Protein AF-A0A518B5B9-F1 (afdb_monomer)

Organism: NCBI:txid2527975

Solvent-accessible surface area (backbone atoms only — not comparable to full-atom values): 5739 Å² total; per-residue (Å²): 138,52,75,73,56,50,66,72,73,52,51,75,65,57,55,50,52,54,51,53,48,41,70,74,57,69,76,62,64,72,57,54,41,45,55,52,11,40,54,52,18,52,54,53,50,70,74,45,56,97,87,47,82,82,58,50,34,74,77,62,39,86,73,76,79,68,75,82,58,72,75,75,41,69,68,49,45,49,51,49,48,36,71,75,71,50,71,80,80,84,77,132

InterPro domains:
  IPR009350 Minor tail T [PF06223] (11-71)

Mean predicted aligned error: 13.55 Å

Sequence (92 aa):
MTRRQLLRSLDSAELTEWTAYWNLEPWGEEKADYRTGLLASVMCNLWKSKKGKTYKPEDFMPKTKRRRNWMTNPKQIWAYLCSALGKPDKKD

pLDDT: mean 81.36, std 13.39, range [46.94, 96.81]

Structure (mmCIF, N/CA/C/O backbone):
data_AF-A0A518B5B9-F1
#
_entry.id   AF-A0A518B5B9-F1
#
loop_
_atom_site.group_PDB
_atom_site.id
_atom_site.type_symbol
_atom_site.label_atom_id
_atom_site.label_alt_id
_atom_site.label_comp_id
_atom_site.label_asym_id
_atom_site.label_entity_id
_atom_site.label_seq_id
_atom_site.pdbx_PDB_ins_code
_atom_site.Cartn_x
_atom_site.Cartn_y
_atom_site.Cartn_z
_atom_site.occupancy
_atom_site.B_iso_or_equiv
_atom_site.auth_seq_id
_atom_site.auth_comp_id
_atom_site.auth_asym_id
_atom_site.auth_atom_id
_atom_site.pdbx_PDB_model_num
ATOM 1 N N . MET A 1 1 ? 13.435 -16.865 -17.816 1.00 56.75 1 MET A N 1
ATOM 2 C CA . MET A 1 1 ? 14.426 -15.821 -18.162 1.00 56.75 1 MET A CA 1
ATOM 3 C C . MET A 1 1 ? 15.312 -15.576 -16.948 1.00 56.75 1 MET A C 1
ATOM 5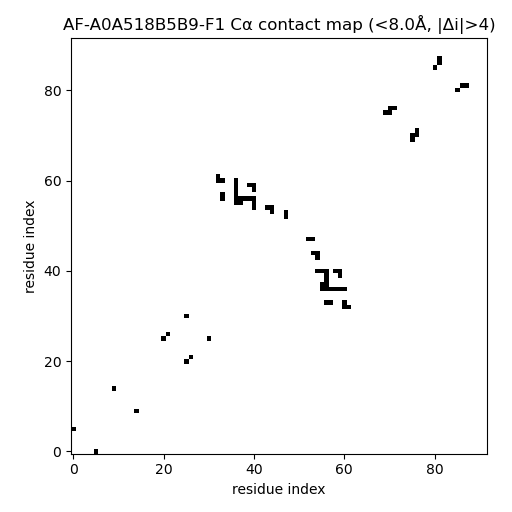 O O . MET A 1 1 ? 14.780 -15.406 -15.860 1.00 56.75 1 MET A O 1
ATOM 9 N N . THR A 1 2 ? 16.637 -15.653 -17.078 1.00 83.44 2 THR A N 1
ATOM 10 C CA . THR A 1 2 ? 17.557 -15.442 -15.940 1.00 83.44 2 THR A CA 1
ATOM 11 C C . THR A 1 2 ? 17.974 -13.971 -15.827 1.00 83.44 2 THR A C 1
ATOM 13 O O . THR A 1 2 ? 18.016 -13.270 -16.835 1.00 83.44 2 THR A O 1
ATOM 16 N N . ARG A 1 3 ? 18.352 -13.497 -14.624 1.00 73.06 3 ARG A N 1
ATOM 17 C CA . ARG A 1 3 ? 18.828 -12.110 -14.393 1.00 73.06 3 ARG A CA 1
ATOM 18 C C . ARG A 1 3 ? 19.905 -11.679 -15.399 1.00 73.06 3 ARG A C 1
ATOM 20 O O . ARG A 1 3 ? 19.885 -10.554 -15.878 1.00 73.06 3 ARG A O 1
ATOM 27 N N . ARG A 1 4 ? 20.836 -12.585 -15.728 1.00 75.81 4 ARG A N 1
ATOM 28 C CA . ARG A 1 4 ? 21.930 -12.330 -16.681 1.00 75.81 4 ARG A CA 1
ATOM 29 C C . ARG A 1 4 ? 21.448 -12.172 -18.122 1.00 75.81 4 ARG A C 1
ATOM 31 O O . ARG A 1 4 ? 22.031 -11.392 -18.860 1.00 75.81 4 ARG A O 1
ATOM 38 N N . GLN A 1 5 ? 20.414 -12.911 -18.517 1.00 78.25 5 GLN A N 1
ATOM 39 C CA . GLN A 1 5 ? 19.813 -12.772 -19.844 1.00 78.25 5 GLN A CA 1
ATOM 40 C C . GLN A 1 5 ? 19.037 -11.458 -19.954 1.00 78.25 5 GLN A C 1
ATOM 42 O O . GLN A 1 5 ? 19.167 -10.776 -20.957 1.00 78.25 5 GLN A O 1
ATOM 47 N N . LEU A 1 6 ? 18.320 -11.073 -18.894 1.00 76.31 6 LEU A N 1
ATOM 48 C CA . LEU A 1 6 ? 17.527 -9.843 -18.846 1.00 76.31 6 LEU A CA 1
ATOM 49 C C . LEU A 1 6 ? 18.404 -8.588 -18.908 1.00 76.31 6 LEU A C 1
ATOM 51 O O . LEU A 1 6 ? 18.146 -7.713 -19.716 1.00 76.31 6 LEU A O 1
ATOM 55 N N . LEU A 1 7 ? 19.511 -8.556 -18.163 1.00 72.38 7 LEU A N 1
ATOM 56 C CA . LEU A 1 7 ? 20.487 -7.457 -18.235 1.00 72.38 7 LEU A CA 1
ATOM 57 C C . LEU A 1 7 ? 21.240 -7.365 -19.573 1.00 72.38 7 LEU A C 1
ATOM 59 O O . LEU A 1 7 ? 21.870 -6.351 -19.836 1.00 72.38 7 LEU A O 1
ATOM 63 N N . ARG A 1 8 ? 21.248 -8.432 -20.382 1.00 79.75 8 ARG A N 1
ATOM 64 C CA . ARG A 1 8 ? 21.886 -8.431 -21.707 1.00 79.75 8 ARG A CA 1
ATOM 65 C C . ARG A 1 8 ? 20.916 -7.997 -22.807 1.00 79.75 8 ARG A C 1
ATOM 67 O O . ARG A 1 8 ? 21.371 -7.525 -23.840 1.00 79.75 8 ARG A O 1
ATOM 74 N N . SER A 1 9 ? 19.617 -8.218 -22.609 1.00 77.56 9 SER A N 1
ATOM 75 C CA . SER A 1 9 ? 18.585 -7.925 -23.604 1.00 77.56 9 SER A CA 1
ATOM 76 C C . SER A 1 9 ? 17.869 -6.596 -23.382 1.00 77.56 9 SER A C 1
ATOM 78 O O . SER A 1 9 ? 17.365 -6.057 -24.353 1.00 77.56 9 SER A O 1
ATOM 80 N N . LEU A 1 10 ? 17.774 -6.120 -22.134 1.00 80.31 10 LEU A N 1
ATOM 81 C CA . LEU A 1 10 ? 17.106 -4.863 -21.788 1.00 80.31 10 LEU A CA 1
ATOM 82 C C . LEU A 1 10 ? 18.129 -3.726 -21.735 1.00 80.31 10 LEU A C 1
ATOM 84 O O . LEU A 1 10 ? 19.148 -3.856 -21.047 1.00 80.31 10 LEU A O 1
ATOM 88 N N . ASP A 1 11 ? 17.838 -2.617 -22.404 1.00 81.25 11 ASP A N 1
ATOM 89 C CA . ASP A 1 11 ? 18.676 -1.419 -22.337 1.00 81.25 11 ASP A CA 1
ATOM 90 C C . ASP A 1 11 ? 18.398 -0.595 -21.059 1.00 81.25 11 ASP A C 1
ATOM 92 O O . ASP A 1 11 ? 17.330 -0.675 -20.442 1.00 81.25 11 ASP A O 1
ATOM 96 N N . SER A 1 12 ? 19.371 0.220 -20.640 1.00 82.69 12 SER A N 1
ATOM 97 C CA . SER A 1 12 ? 19.235 1.112 -19.479 1.00 82.69 12 SER A CA 1
ATOM 98 C C . SER A 1 12 ? 18.097 2.120 -19.666 1.00 82.69 12 SER A C 1
ATOM 100 O O . SER A 1 12 ? 17.422 2.472 -18.692 1.00 82.69 12 SER A O 1
ATOM 102 N N . ALA A 1 13 ? 17.881 2.586 -20.900 1.00 85.88 13 ALA A N 1
ATOM 103 C CA . ALA A 1 13 ? 16.782 3.484 -21.234 1.00 85.88 13 ALA A CA 1
ATOM 104 C C . ALA A 1 13 ? 15.426 2.800 -21.013 1.00 85.88 13 ALA A C 1
ATOM 106 O O . ALA A 1 13 ? 14.598 3.324 -20.273 1.00 85.88 13 ALA A O 1
ATOM 107 N N . GLU A 1 14 ? 15.250 1.579 -21.525 1.00 87.75 14 GLU A N 1
ATOM 108 C CA . GLU A 1 14 ? 14.014 0.808 -21.354 1.00 87.75 14 GLU A CA 1
ATOM 109 C C . GLU A 1 14 ? 13.701 0.569 -19.873 1.00 87.75 14 GLU A C 1
ATOM 111 O O . GLU A 1 14 ? 12.577 0.786 -19.429 1.00 87.75 14 GLU A O 1
ATOM 116 N N . LEU A 1 15 ? 14.689 0.179 -19.059 1.00 86.94 15 LEU A N 1
ATOM 117 C CA . LEU A 1 15 ? 14.472 -0.010 -17.618 1.00 86.94 15 LEU A CA 1
ATOM 118 C C . LEU A 1 15 ? 14.025 1.290 -16.926 1.00 86.94 15 LEU A C 1
ATOM 120 O O . LEU A 1 15 ? 13.195 1.265 -16.009 1.00 86.94 15 LEU A O 1
ATOM 124 N N . THR A 1 16 ? 14.576 2.422 -17.363 1.00 88.81 16 THR A N 1
ATOM 125 C CA . THR A 1 16 ? 14.209 3.744 -16.847 1.00 88.81 16 THR A CA 1
ATOM 126 C C . THR A 1 16 ? 12.779 4.098 -17.241 1.00 88.81 16 THR A C 1
ATOM 128 O O . THR A 1 16 ? 12.011 4.544 -16.389 1.00 88.81 16 THR A O 1
ATOM 131 N N . GLU A 1 17 ? 12.387 3.825 -18.484 1.00 89.31 17 GLU A N 1
ATOM 132 C CA . GLU A 1 17 ? 11.017 4.010 -18.970 1.00 89.31 17 GLU A CA 1
ATOM 133 C C . GLU A 1 17 ? 10.021 3.132 -18.212 1.00 89.31 17 GLU A C 1
ATOM 135 O O . GLU A 1 17 ? 9.003 3.632 -17.742 1.00 89.31 17 GLU A O 1
ATOM 140 N N . TRP A 1 18 ? 10.337 1.855 -17.985 1.00 89.44 18 TRP A N 1
ATOM 141 C CA . TRP A 1 18 ? 9.502 0.965 -17.175 1.00 89.44 18 TRP A CA 1
ATOM 142 C C . TRP A 1 18 ? 9.342 1.465 -15.737 1.00 89.44 18 TRP A C 1
ATOM 144 O O . TRP A 1 18 ? 8.252 1.397 -15.168 1.00 89.44 18 TRP A O 1
ATOM 154 N N . THR A 1 19 ? 10.411 2.011 -15.155 1.00 88.88 19 THR A N 1
ATOM 155 C CA . THR A 1 19 ? 10.363 2.612 -13.815 1.00 88.88 19 THR A CA 1
ATOM 156 C C . THR A 1 19 ? 9.505 3.880 -13.809 1.00 88.88 19 THR A C 1
ATOM 158 O O . THR A 1 19 ? 8.712 4.086 -12.889 1.00 88.88 19 THR A O 1
ATOM 161 N N . ALA A 1 20 ? 9.625 4.721 -14.839 1.00 92.06 20 ALA A N 1
ATOM 162 C CA . ALA A 1 20 ? 8.804 5.916 -15.001 1.00 92.06 20 ALA A CA 1
ATOM 163 C C . ALA A 1 20 ? 7.321 5.558 -15.184 1.00 92.06 20 ALA A C 1
ATOM 165 O O . ALA A 1 20 ? 6.466 6.161 -14.536 1.00 92.06 20 ALA A O 1
ATOM 166 N N . TYR A 1 21 ? 7.025 4.537 -15.991 1.00 91.06 21 TYR A N 1
ATOM 167 C CA . TYR A 1 21 ? 5.669 4.050 -16.218 1.00 91.06 21 TYR A CA 1
ATOM 168 C C . TYR A 1 21 ? 5.045 3.506 -14.925 1.00 91.06 21 TYR A C 1
ATOM 170 O O . TYR A 1 21 ? 3.941 3.909 -14.569 1.00 91.06 21 TYR A O 1
ATOM 178 N N . TRP A 1 22 ? 5.784 2.708 -14.145 1.00 89.81 22 TRP A N 1
ATOM 179 C CA . TRP A 1 22 ? 5.328 2.227 -12.832 1.00 89.81 22 TRP A CA 1
ATOM 180 C C . TRP A 1 22 ? 5.039 3.359 -11.836 1.00 89.81 22 TRP A C 1
ATOM 182 O O . TRP A 1 22 ? 4.104 3.275 -11.041 1.00 89.81 22 TRP A O 1
ATOM 192 N N . ASN A 1 23 ? 5.839 4.426 -11.854 1.00 89.19 23 ASN A N 1
ATOM 193 C CA . ASN A 1 23 ? 5.621 5.572 -10.972 1.00 89.19 23 ASN A CA 1
ATOM 194 C C . ASN A 1 23 ? 4.385 6.392 -11.369 1.00 89.19 23 ASN A C 1
ATOM 196 O O . ASN A 1 23 ? 3.719 6.941 -10.490 1.00 89.19 23 ASN A O 1
ATOM 200 N N . LEU A 1 24 ? 4.089 6.482 -12.669 1.00 91.69 24 LEU A N 1
ATOM 201 C CA . LEU A 1 24 ? 2.894 7.152 -13.186 1.00 91.69 24 LEU A CA 1
ATOM 202 C C . LEU A 1 24 ? 1.630 6.343 -12.892 1.00 91.69 24 LEU A C 1
ATOM 204 O O . LEU A 1 24 ? 0.642 6.887 -12.401 1.00 91.69 24 LEU A O 1
ATOM 208 N N . GLU A 1 25 ? 1.675 5.045 -13.161 1.00 87.69 25 GLU A N 1
ATOM 209 C CA . GLU A 1 25 ? 0.543 4.148 -13.000 1.00 87.69 25 GLU A CA 1
ATOM 210 C C . GLU A 1 25 ? 0.988 2.902 -12.233 1.00 87.69 25 GLU A C 1
ATOM 212 O O . GLU A 1 25 ? 1.326 1.895 -12.828 1.00 87.69 25 GLU A O 1
ATOM 217 N N . PRO A 1 26 ? 1.018 2.913 -10.897 1.00 84.06 26 PRO A N 1
ATOM 218 C CA . PRO A 1 26 ? 1.412 1.722 -10.159 1.00 84.06 26 PRO A CA 1
ATOM 219 C C . PRO A 1 26 ? 0.309 0.655 -10.240 1.00 84.06 26 PRO A C 1
ATOM 221 O O . PRO A 1 26 ? -0.812 0.866 -9.762 1.00 84.06 26 PRO A O 1
ATOM 224 N N . TRP A 1 27 ? 0.631 -0.508 -10.808 1.00 83.88 27 TRP A N 1
ATOM 225 C CA . TRP A 1 27 ? -0.268 -1.665 -10.913 1.00 83.88 27 TRP A CA 1
ATOM 226 C C . TRP A 1 27 ? 0.029 -2.737 -9.849 1.00 83.88 27 TRP A C 1
ATOM 228 O O . TRP A 1 27 ? 0.978 -2.642 -9.082 1.00 83.88 27 TRP A O 1
ATOM 238 N N . GLY A 1 28 ? -0.809 -3.771 -9.764 1.00 87.44 28 GLY A N 1
ATOM 239 C CA . GLY A 1 28 ? -0.599 -4.913 -8.865 1.00 87.44 28 GLY A CA 1
ATOM 240 C C . GLY A 1 28 ? -1.484 -4.942 -7.616 1.00 87.44 28 GLY A C 1
ATOM 241 O O . GLY A 1 28 ? -2.264 -4.027 -7.337 1.00 87.44 28 GLY A O 1
ATOM 242 N N . GLU A 1 29 ? -1.373 -6.049 -6.878 1.00 87.62 29 GLU A N 1
ATOM 243 C CA . GLU A 1 29 ? -2.264 -6.384 -5.760 1.00 87.62 29 GLU A CA 1
ATOM 244 C C . GLU A 1 29 ? -2.143 -5.402 -4.596 1.00 87.62 29 GLU A C 1
ATOM 246 O O . GLU A 1 29 ? -3.158 -4.995 -4.052 1.00 87.62 29 GLU A O 1
ATOM 251 N N . GLU A 1 30 ? -0.944 -4.905 -4.281 1.00 87.50 30 GLU A N 1
ATOM 252 C CA . GLU A 1 30 ? -0.748 -3.983 -3.152 1.00 87.50 30 GLU A CA 1
ATOM 253 C C . GLU A 1 30 ? -1.604 -2.708 -3.277 1.00 87.50 30 GLU A C 1
ATOM 255 O O . GLU A 1 30 ? -2.226 -2.262 -2.310 1.00 87.50 30 GLU A O 1
ATOM 260 N N . LYS A 1 31 ? -1.696 -2.130 -4.484 1.00 88.25 31 LYS A N 1
ATOM 261 C CA . LYS A 1 31 ? -2.547 -0.958 -4.746 1.00 88.25 31 LYS A CA 1
ATOM 262 C C . LYS A 1 31 ? -4.032 -1.316 -4.737 1.00 88.25 31 LYS A C 1
ATOM 264 O O . LYS A 1 31 ? -4.847 -0.501 -4.299 1.00 88.25 31 LYS A O 1
ATOM 269 N N . ALA A 1 32 ? -4.400 -2.508 -5.207 1.00 90.81 32 ALA A N 1
ATOM 270 C CA . ALA A 1 32 ? -5.778 -2.992 -5.153 1.00 90.81 32 ALA A CA 1
ATOM 271 C C . ALA A 1 32 ? -6.238 -3.237 -3.703 1.00 90.81 32 ALA A C 1
ATOM 273 O O . ALA A 1 32 ? -7.318 -2.783 -3.312 1.00 90.81 32 ALA A O 1
ATOM 274 N N . ASP A 1 33 ? -5.384 -3.846 -2.887 1.00 92.56 33 ASP A N 1
ATOM 275 C CA . ASP A 1 33 ? -5.599 -4.068 -1.460 1.00 92.56 33 ASP A CA 1
ATOM 276 C C . ASP A 1 33 ? -5.673 -2.748 -0.701 1.00 92.56 33 ASP A C 1
ATOM 278 O O . ASP A 1 33 ? -6.538 -2.589 0.155 1.00 92.56 33 ASP A O 1
ATOM 282 N N . TYR A 1 34 ? -4.838 -1.763 -1.051 1.00 93.31 34 TYR A N 1
ATOM 283 C CA . TYR A 1 34 ? -4.915 -0.431 -0.451 1.00 93.31 34 TYR A CA 1
ATOM 284 C C . TYR A 1 34 ? -6.261 0.247 -0.732 1.00 93.31 34 TYR A C 1
ATOM 286 O O . TYR A 1 34 ? -6.881 0.784 0.185 1.00 93.31 34 TYR A O 1
ATOM 294 N N . ARG A 1 35 ? -6.756 0.198 -1.980 1.00 93.69 35 ARG A N 1
ATOM 295 C CA . ARG A 1 35 ? -8.083 0.741 -2.332 1.00 93.69 35 ARG A CA 1
ATOM 296 C C . ARG A 1 35 ? -9.201 0.046 -1.550 1.00 93.69 35 ARG A C 1
ATOM 298 O O . ARG A 1 35 ? -10.095 0.715 -1.034 1.00 93.69 35 ARG A O 1
ATOM 305 N N . THR A 1 36 ? -9.118 -1.273 -1.411 1.00 95.69 36 THR A N 1
ATOM 306 C CA . THR A 1 36 ? -10.072 -2.058 -0.616 1.00 95.69 36 THR A CA 1
ATOM 307 C C . THR A 1 36 ? -9.987 -1.709 0.873 1.00 95.69 36 THR A C 1
ATOM 309 O O . THR A 1 36 ? -11.009 -1.482 1.521 1.00 95.69 36 THR A O 1
ATOM 312 N N . GLY A 1 37 ? -8.773 -1.581 1.412 1.00 96.06 37 GLY A N 1
ATOM 313 C CA . GLY A 1 37 ? -8.517 -1.186 2.795 1.00 96.06 37 GLY A CA 1
ATOM 314 C C . GLY A 1 37 ? -8.983 0.236 3.101 1.00 96.06 37 GLY A C 1
ATOM 315 O O . GLY A 1 37 ? -9.516 0.490 4.181 1.00 96.06 37 GLY A O 1
ATOM 316 N N . LEU A 1 38 ? -8.877 1.153 2.136 1.00 96.56 38 LEU A N 1
ATOM 317 C CA . LEU A 1 38 ? -9.427 2.500 2.246 1.00 96.56 38 LEU A CA 1
ATOM 318 C C . LEU A 1 38 ? -10.948 2.448 2.413 1.00 96.56 38 LEU A C 1
ATOM 320 O O . LEU A 1 38 ? -11.465 3.024 3.371 1.00 96.56 38 LEU A O 1
ATOM 324 N N . LEU A 1 39 ? -11.652 1.705 1.555 1.00 96.75 39 LEU A N 1
ATOM 325 C CA . LEU A 1 39 ? -13.104 1.541 1.663 1.00 9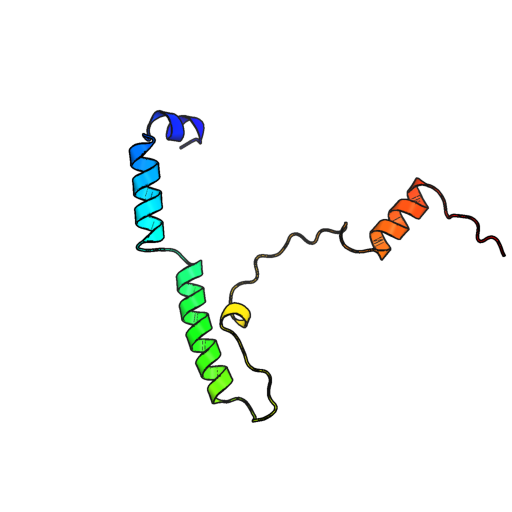6.75 39 LEU A CA 1
ATOM 326 C C . LEU A 1 39 ? -13.507 0.903 3.003 1.00 96.75 39 LEU A C 1
ATOM 328 O O . LEU A 1 39 ? -14.405 1.406 3.680 1.00 96.75 39 LEU A O 1
ATOM 332 N N . ALA A 1 40 ? -12.806 -0.150 3.429 1.00 96.25 40 ALA A N 1
ATOM 333 C CA . ALA A 1 40 ? -13.031 -0.784 4.727 1.00 96.25 40 ALA A CA 1
ATOM 334 C C . ALA A 1 40 ? -12.819 0.202 5.890 1.00 96.25 40 ALA A C 1
ATOM 336 O O . ALA A 1 40 ? -13.636 0.259 6.810 1.00 96.25 40 ALA A O 1
ATOM 337 N N . SER A 1 41 ? -11.778 1.041 5.822 1.00 96.81 41 SER A N 1
ATOM 338 C CA . SER A 1 41 ? -11.501 2.055 6.844 1.00 96.81 41 SER A CA 1
ATOM 339 C C . SER A 1 41 ? -12.592 3.119 6.927 1.00 96.81 41 SER A C 1
ATOM 341 O O . SER A 1 41 ? -12.983 3.497 8.032 1.00 96.81 41 SER A O 1
ATOM 343 N N . VAL A 1 42 ? -13.140 3.554 5.788 1.00 96.69 42 VAL A N 1
ATOM 344 C CA . VAL A 1 42 ? -14.268 4.492 5.741 1.00 96.69 42 VAL A CA 1
ATOM 345 C C . VAL A 1 42 ? -15.485 3.870 6.413 1.00 96.69 42 VAL A C 1
ATOM 347 O O . VAL A 1 42 ? -16.057 4.484 7.312 1.00 96.69 42 VAL A O 1
ATOM 350 N N . MET A 1 43 ? -15.832 2.631 6.054 1.00 96.25 43 MET A N 1
ATOM 351 C CA . MET A 1 43 ? -16.971 1.926 6.643 1.00 96.25 43 MET A CA 1
ATOM 352 C C . MET A 1 43 ? -16.792 1.746 8.154 1.00 96.25 43 MET A C 1
ATOM 354 O O . MET A 1 43 ? -17.656 2.147 8.931 1.00 96.25 43 MET A O 1
ATOM 358 N N . CYS A 1 44 ? -15.651 1.231 8.612 1.00 94.81 44 CYS A N 1
ATOM 359 C CA . CYS A 1 44 ? -15.407 1.054 10.043 1.00 94.81 44 CYS A CA 1
ATOM 360 C C . CYS A 1 44 ? -15.430 2.379 10.811 1.00 94.81 44 CYS A C 1
ATOM 362 O O . CYS A 1 44 ? -15.953 2.426 11.923 1.00 94.81 44 CYS A O 1
ATOM 3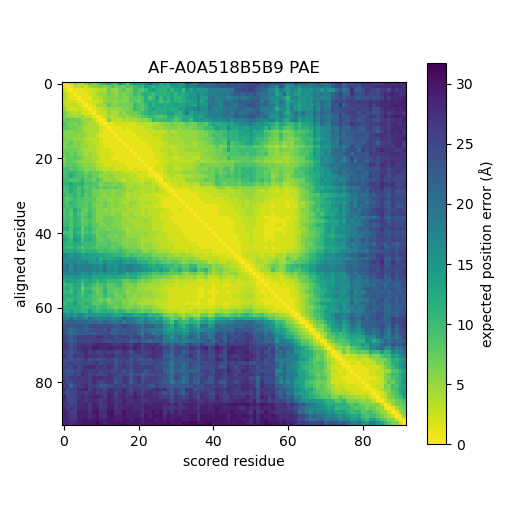64 N N . ASN A 1 45 ? -14.903 3.459 10.232 1.00 95.00 45 ASN A N 1
ATOM 365 C CA . ASN A 1 45 ? -14.920 4.767 10.877 1.00 95.00 45 ASN A CA 1
ATOM 366 C C . ASN A 1 45 ? -16.298 5.431 10.871 1.00 95.00 45 ASN A C 1
ATOM 368 O O . ASN A 1 45 ? -16.582 6.208 11.780 1.00 95.00 45 ASN A O 1
ATOM 372 N N . LEU A 1 46 ? -17.153 5.119 9.897 1.00 95.06 46 LEU A N 1
ATOM 373 C CA . LEU A 1 46 ? -18.532 5.598 9.857 1.00 95.06 46 LEU A CA 1
ATOM 374 C C . LEU A 1 46 ? -19.370 4.978 10.984 1.00 95.06 46 LEU A C 1
ATOM 376 O O . LEU A 1 46 ? -20.139 5.675 11.639 1.00 95.06 46 LEU A O 1
ATOM 380 N N . TRP A 1 47 ? -19.179 3.683 11.244 1.00 93.25 47 TRP A N 1
ATOM 381 C CA . TRP A 1 47 ? -19.948 2.926 12.240 1.00 93.25 47 TRP A CA 1
ATOM 382 C C . TRP A 1 47 ? -19.311 2.897 13.639 1.00 93.25 47 TRP A C 1
ATOM 384 O O . TRP A 1 47 ? -19.839 2.251 14.548 1.00 93.25 47 TRP A O 1
ATOM 394 N N . LYS A 1 48 ? -18.175 3.575 13.856 1.00 91.06 48 LYS A N 1
ATOM 395 C CA . LYS A 1 48 ? -17.492 3.552 15.159 1.00 91.06 48 LYS A CA 1
ATOM 396 C C . LYS A 1 48 ? -18.217 4.397 16.209 1.00 91.06 48 LYS A C 1
ATOM 398 O O . LYS A 1 48 ? -18.799 5.440 15.923 1.00 91.06 48 LYS A O 1
ATOM 403 N N . SER A 1 49 ? -18.081 4.006 17.476 1.00 89.25 49 SER A N 1
ATOM 404 C CA . SER A 1 49 ? -18.525 4.839 18.598 1.00 89.25 49 SER A CA 1
ATOM 405 C C . SER A 1 49 ? -17.640 6.088 18.756 1.00 89.25 49 SER A C 1
ATOM 407 O O . SER A 1 49 ? -16.471 6.099 18.360 1.00 89.25 49 SER A O 1
ATOM 409 N N . LYS A 1 50 ? -18.154 7.149 19.401 1.00 83.75 50 LYS A N 1
ATOM 410 C CA . LYS A 1 50 ? -17.396 8.404 19.624 1.00 83.75 50 LYS A CA 1
ATOM 411 C C . LYS A 1 50 ? -16.053 8.197 20.342 1.00 83.75 50 LYS A C 1
ATOM 413 O O . LYS A 1 50 ? -15.123 8.957 20.105 1.00 83.75 50 LYS A O 1
ATOM 418 N N . LYS A 1 51 ? -15.944 7.164 21.185 1.00 88.50 51 LYS A N 1
ATOM 419 C CA . LYS A 1 51 ? -14.716 6.789 21.912 1.00 88.50 51 LYS A CA 1
ATOM 420 C C . LYS A 1 51 ? -13.946 5.631 21.255 1.00 88.50 51 LYS A C 1
ATOM 422 O O . LYS A 1 51 ? -12.943 5.182 21.799 1.00 88.50 51 LYS A O 1
ATOM 427 N N . GLY A 1 52 ? -14.426 5.114 20.125 1.00 85.31 52 GLY A N 1
ATOM 428 C CA . GLY A 1 52 ? -13.834 3.977 19.428 1.00 85.31 52 GLY A CA 1
ATOM 429 C C . GLY A 1 52 ? -12.537 4.331 18.699 1.00 85.31 52 GLY A C 1
ATOM 430 O O . GLY A 1 52 ? -12.344 5.472 18.263 1.00 85.31 52 GLY A O 1
ATOM 431 N N . LYS A 1 53 ? -11.670 3.321 18.539 1.00 90.31 53 LYS A N 1
ATOM 432 C CA . LYS A 1 53 ? -10.421 3.413 17.771 1.00 90.31 53 LYS A CA 1
ATOM 433 C C . LYS A 1 53 ? -10.716 3.913 16.350 1.00 90.31 53 LYS A C 1
ATOM 435 O O . LYS A 1 53 ? -11.649 3.439 15.710 1.00 90.31 53 LYS A O 1
ATOM 440 N N . THR A 1 54 ? -9.907 4.849 15.859 1.00 93.38 54 THR A N 1
ATOM 441 C CA . THR A 1 54 ? -9.903 5.232 14.441 1.00 93.38 54 THR A CA 1
ATOM 442 C C . THR A 1 54 ? -9.096 4.209 13.651 1.00 93.38 54 THR A C 1
ATOM 444 O O . THR A 1 54 ? -7.947 3.924 13.999 1.00 93.38 54 THR A O 1
ATOM 447 N N . TYR A 1 55 ? -9.699 3.662 12.603 1.00 95.50 55 TYR A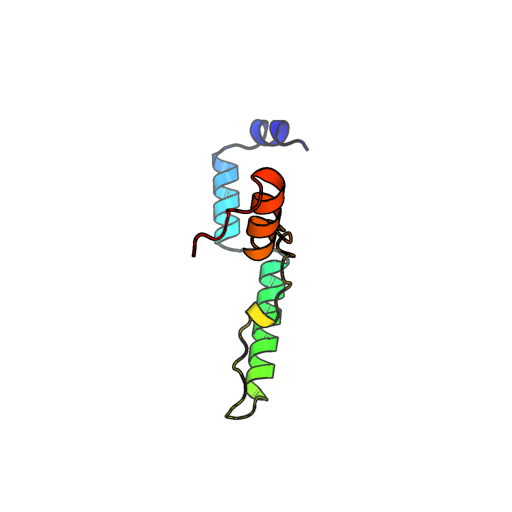 N 1
ATOM 448 C CA . TYR A 1 55 ? -9.078 2.677 11.728 1.00 95.50 55 TYR A CA 1
ATOM 449 C C . TYR A 1 55 ? -8.398 3.371 10.554 1.00 95.50 55 TYR A C 1
ATOM 451 O O . TYR A 1 55 ? -8.965 4.297 9.970 1.00 95.50 55 TYR A O 1
ATOM 459 N N . LYS A 1 56 ? -7.192 2.924 10.208 1.00 95.19 56 LYS A N 1
ATOM 460 C CA . LYS A 1 56 ? -6.485 3.391 9.010 1.00 95.19 56 LYS A CA 1
ATOM 461 C C . LYS A 1 56 ? -6.577 2.344 7.893 1.00 95.19 56 LYS A C 1
ATOM 463 O O . LYS A 1 56 ? -6.766 1.169 8.210 1.00 95.19 56 LYS A O 1
ATOM 468 N N . PRO A 1 57 ? -6.421 2.717 6.611 1.00 95.62 57 PRO A N 1
ATOM 469 C CA . PRO A 1 57 ? -6.412 1.753 5.507 1.00 95.62 57 PRO A CA 1
ATOM 470 C C . PRO A 1 57 ? -5.407 0.612 5.716 1.00 95.62 57 PRO A C 1
ATOM 472 O O . PRO A 1 57 ? -5.709 -0.546 5.434 1.00 95.62 57 PRO A O 1
ATOM 475 N N . GLU A 1 58 ? -4.245 0.914 6.303 1.00 93.38 58 GLU A N 1
ATOM 476 C CA . GLU A 1 58 ? -3.176 -0.059 6.545 1.00 93.38 58 GLU A CA 1
ATOM 477 C C . GLU A 1 58 ? -3.556 -1.128 7.587 1.00 93.38 58 GLU A C 1
ATOM 479 O O . GLU A 1 58 ? -2.958 -2.205 7.599 1.00 93.38 58 GLU A O 1
ATOM 484 N N . ASP A 1 59 ? -4.558 -0.878 8.446 1.00 92.94 59 ASP A N 1
ATOM 485 C CA . ASP A 1 59 ? -5.071 -1.884 9.390 1.00 92.94 59 ASP A CA 1
ATOM 486 C C . 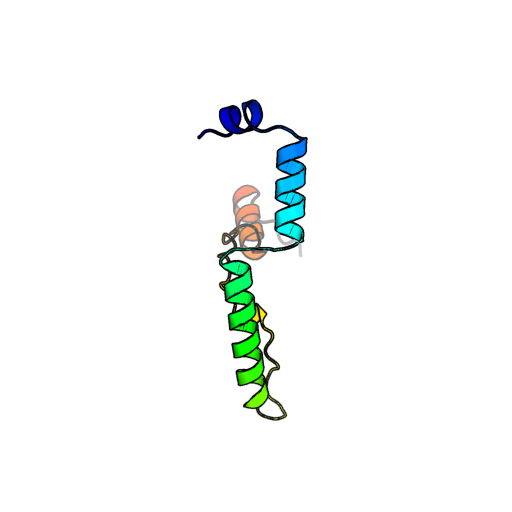ASP A 1 59 ? -5.746 -3.066 8.658 1.00 92.94 59 ASP A C 1
ATOM 488 O O . ASP A 1 59 ? -5.837 -4.158 9.228 1.00 92.94 59 ASP A O 1
ATOM 492 N N . PHE A 1 60 ? -6.189 -2.861 7.410 1.00 93.44 60 PHE A N 1
ATOM 493 C CA . PHE A 1 60 ? -6.895 -3.844 6.578 1.00 93.44 60 PHE A CA 1
ATOM 494 C C . PHE A 1 60 ? -6.037 -4.433 5.4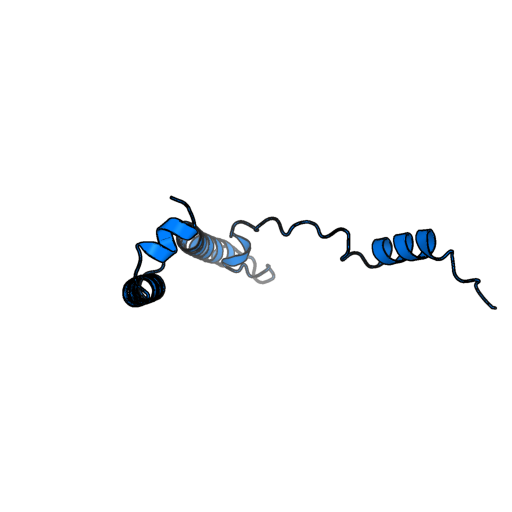52 1.00 93.44 60 PHE A C 1
ATOM 496 O O . PHE A 1 60 ? -6.538 -5.225 4.658 1.00 93.44 60 PHE A O 1
ATOM 503 N N . MET A 1 61 ? -4.755 -4.074 5.369 1.00 92.44 61 MET A 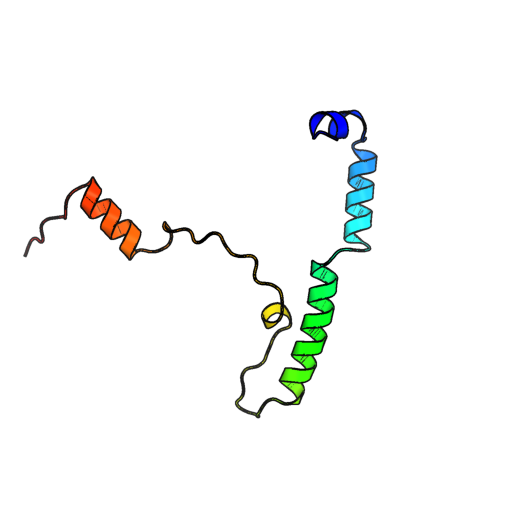N 1
ATOM 504 C CA . MET A 1 61 ? -3.851 -4.627 4.360 1.00 92.44 61 MET A CA 1
ATOM 505 C C . MET A 1 61 ? -3.239 -5.967 4.800 1.00 92.44 61 MET A C 1
ATOM 507 O O . MET A 1 61 ? -3.044 -6.197 6.004 1.00 92.44 61 MET A O 1
ATOM 511 N N . PRO A 1 62 ? -2.860 -6.850 3.853 1.00 86.62 62 PRO A N 1
ATOM 512 C CA . PRO A 1 62 ? -2.121 -8.063 4.171 1.00 86.62 62 PRO A CA 1
ATOM 513 C C . PRO A 1 62 ? -0.816 -7.730 4.890 1.00 86.62 62 PRO A C 1
ATOM 515 O O . PRO A 1 62 ? 0.063 -7.036 4.380 1.00 86.62 62 PRO A O 1
ATOM 518 N N . LYS A 1 63 ? -0.655 -8.252 6.106 1.00 81.94 63 LYS A N 1
ATOM 519 C CA . LYS A 1 63 ? 0.603 -8.103 6.835 1.00 81.94 63 LYS A CA 1
ATOM 520 C C . LYS A 1 63 ? 1.605 -9.064 6.221 1.00 81.94 63 LYS A C 1
ATOM 522 O O . LYS A 1 63 ? 1.529 -10.268 6.474 1.00 81.94 63 LYS A O 1
ATOM 527 N N . THR A 1 64 ? 2.569 -8.539 5.462 1.00 70.62 64 THR A N 1
ATOM 528 C CA . THR A 1 64 ? 3.776 -9.292 5.108 1.00 70.62 64 THR A CA 1
ATOM 529 C C . THR A 1 64 ? 4.289 -9.919 6.391 1.00 70.62 64 THR A C 1
ATOM 531 O O . THR A 1 64 ? 4.579 -9.203 7.355 1.00 70.62 64 THR A O 1
ATOM 534 N N . LYS A 1 65 ? 4.332 -11.256 6.448 1.00 63.41 65 LYS A N 1
ATOM 535 C CA . LYS A 1 65 ? 4.903 -11.978 7.585 1.00 63.41 65 LYS A CA 1
ATOM 536 C C . LYS A 1 65 ? 6.347 -11.505 7.701 1.00 63.41 65 LYS A C 1
ATOM 538 O O . LYS A 1 65 ? 7.225 -12.041 7.028 1.00 63.41 65 LYS A O 1
ATOM 543 N N . ARG A 1 66 ? 6.606 -10.482 8.526 1.00 57.25 66 ARG A N 1
ATOM 544 C CA . ARG A 1 66 ? 7.963 -10.149 8.952 1.00 57.25 66 ARG A CA 1
ATOM 545 C C . ARG A 1 66 ? 8.523 -11.470 9.432 1.00 57.25 66 ARG A C 1
ATOM 547 O O . ARG A 1 66 ? 7.928 -12.089 10.320 1.00 57.25 66 ARG A O 1
ATOM 554 N N . ARG A 1 67 ? 9.600 -11.942 8.794 1.00 51.88 67 ARG A N 1
ATOM 555 C CA . ARG A 1 67 ? 10.332 -13.099 9.303 1.00 51.88 67 ARG A CA 1
ATOM 556 C C . ARG A 1 67 ? 10.500 -12.844 10.789 1.00 51.88 67 ARG A C 1
ATOM 558 O O . ARG A 1 67 ? 10.979 -11.781 11.182 1.00 51.88 67 ARG A O 1
ATOM 565 N N . ARG A 1 68 ? 9.977 -13.760 11.601 1.00 52.44 68 ARG A N 1
ATOM 566 C CA . ARG A 1 68 ? 10.102 -13.694 13.048 1.00 52.44 68 ARG A CA 1
ATOM 567 C C . ARG A 1 68 ? 11.595 -13.804 13.336 1.00 52.44 68 ARG A C 1
ATOM 569 O O . ARG A 1 68 ? 12.125 -14.907 13.410 1.00 52.44 68 ARG A O 1
ATOM 576 N N . ASN A 1 69 ? 12.274 -12.658 13.394 1.00 57.94 69 ASN A N 1
ATOM 577 C CA . ASN A 1 69 ? 13.666 -12.567 13.790 1.0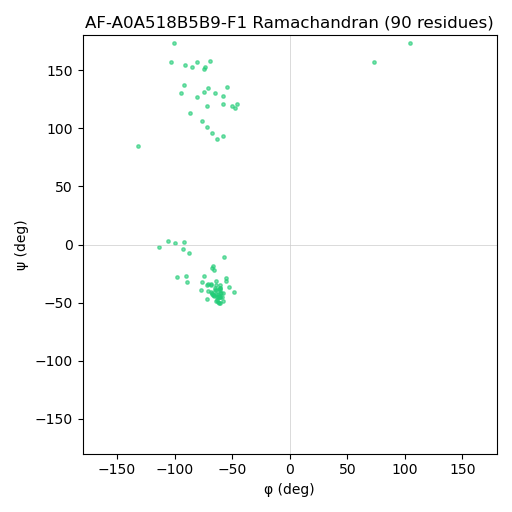0 57.94 69 ASN A CA 1
ATOM 578 C C . ASN A 1 69 ? 13.695 -12.930 15.270 1.00 57.94 69 ASN A C 1
ATOM 580 O O . ASN A 1 69 ? 13.436 -12.111 16.147 1.00 57.94 69 ASN A O 1
ATOM 584 N N . TRP A 1 70 ? 13.993 -14.194 15.534 1.00 57.25 70 TRP A N 1
ATOM 585 C CA . TRP A 1 70 ? 14.272 -14.742 16.858 1.00 57.25 70 TRP A CA 1
ATOM 586 C C . TRP A 1 70 ? 15.444 -14.016 17.558 1.00 57.25 70 TRP A C 1
ATOM 588 O O . TRP A 1 70 ? 15.648 -14.170 18.753 1.00 57.25 70 TRP A O 1
ATOM 598 N N . MET A 1 71 ? 16.178 -13.164 16.836 1.00 51.16 71 MET A N 1
ATOM 599 C CA . MET A 1 71 ? 17.229 -12.290 17.361 1.00 51.16 71 MET A CA 1
ATOM 600 C C . MET A 1 71 ? 16.746 -10.920 17.866 1.00 51.16 71 MET A C 1
ATOM 602 O O . MET A 1 71 ? 17.549 -10.199 18.435 1.00 51.16 71 MET A O 1
ATOM 606 N N . THR A 1 72 ? 15.480 -10.512 17.698 1.00 57.62 72 THR A N 1
ATOM 607 C CA . THR A 1 72 ? 15.016 -9.181 18.171 1.00 57.62 72 THR A CA 1
ATOM 608 C C . THR A 1 72 ? 14.422 -9.216 19.583 1.00 57.62 72 THR A C 1
ATOM 610 O O . THR A 1 72 ? 14.071 -8.174 20.127 1.00 57.62 72 THR A O 1
ATOM 613 N N . ASN A 1 73 ? 14.300 -10.390 20.210 1.00 75.88 73 ASN A N 1
ATOM 614 C CA . ASN A 1 73 ? 13.823 -10.489 21.587 1.00 75.88 73 ASN A CA 1
ATOM 615 C C . ASN A 1 73 ? 15.009 -10.332 22.560 1.00 75.88 73 ASN A C 1
ATOM 617 O O . ASN A 1 73 ? 15.841 -11.242 22.629 1.00 75.88 73 ASN A O 1
ATOM 621 N N . PRO A 1 74 ? 15.083 -9.247 23.357 1.00 68.94 74 PRO A N 1
ATOM 622 C CA . PRO A 1 74 ? 16.196 -9.016 24.282 1.00 68.94 74 PRO A CA 1
ATOM 623 C C . PRO A 1 74 ? 16.408 -10.177 25.259 1.00 68.94 74 PRO A C 1
ATOM 625 O O . PRO A 1 74 ? 17.540 -10.491 25.609 1.00 68.94 74 PRO A O 1
ATOM 628 N N . LYS A 1 75 ? 15.332 -10.883 25.642 1.00 74.19 75 LYS A N 1
ATOM 629 C CA . LYS A 1 75 ? 15.409 -12.064 26.518 1.00 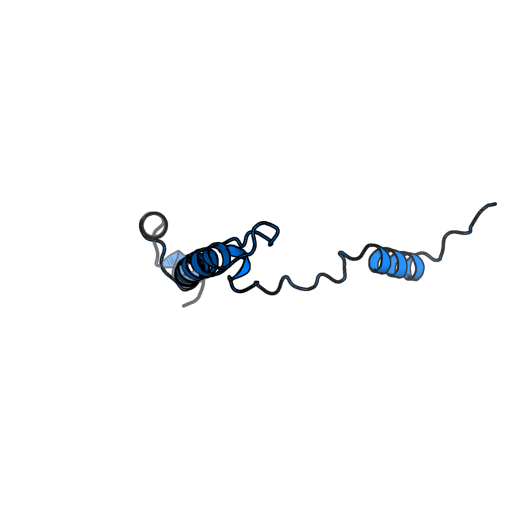74.19 75 LYS A CA 1
ATOM 630 C C . LYS A 1 75 ? 16.082 -13.259 25.840 1.00 74.19 75 LYS A C 1
ATOM 632 O O . LYS A 1 75 ? 16.758 -14.029 26.511 1.00 74.19 75 LYS A O 1
ATOM 637 N N . GLN A 1 76 ? 15.900 -13.418 24.527 1.00 71.12 76 GLN A N 1
ATOM 638 C CA . GLN A 1 76 ? 16.527 -14.496 23.755 1.00 71.12 76 GLN A CA 1
ATOM 639 C C . GLN A 1 76 ? 17.998 -14.186 23.470 1.00 71.12 76 GLN A C 1
ATOM 641 O O . GLN A 1 76 ? 18.827 -15.080 23.610 1.00 71.12 76 GLN A O 1
ATOM 646 N N . ILE A 1 77 ? 18.333 -12.920 23.175 1.00 73.81 77 ILE A N 1
ATOM 647 C CA . ILE A 1 77 ? 19.730 -12.459 23.102 1.00 73.81 77 ILE A CA 1
ATOM 648 C C . ILE A 1 77 ? 20.426 -12.714 24.442 1.00 73.81 77 ILE A C 1
ATOM 650 O O . ILE A 1 77 ? 21.498 -13.307 24.470 1.00 73.81 77 ILE A O 1
ATOM 654 N N . TRP A 1 78 ? 19.796 -12.324 25.553 1.00 75.56 78 TRP A N 1
ATOM 655 C CA . TRP A 1 78 ? 20.341 -12.533 26.892 1.00 75.56 78 TRP A CA 1
ATOM 656 C C . TRP A 1 78 ? 20.540 -14.018 27.218 1.00 75.56 78 TRP A C 1
ATOM 658 O O . TRP A 1 78 ? 21.598 -14.398 27.703 1.00 75.56 78 TRP A O 1
ATOM 668 N N . ALA A 1 79 ? 19.569 -14.877 26.894 1.00 79.56 79 ALA A N 1
ATOM 669 C CA . ALA A 1 79 ? 19.693 -16.322 27.087 1.00 79.56 79 ALA A CA 1
ATOM 670 C C . ALA A 1 79 ? 20.833 -16.931 26.253 1.00 79.56 79 ALA A C 1
ATOM 672 O O . ALA A 1 79 ? 21.605 -17.734 26.775 1.00 79.56 79 ALA A O 1
ATOM 673 N N . TYR A 1 80 ? 20.972 -16.518 24.988 1.00 78.56 80 TYR A N 1
ATOM 674 C CA . TYR A 1 80 ? 22.071 -16.943 24.122 1.00 78.56 80 TYR A CA 1
ATOM 675 C C . TYR A 1 80 ? 23.426 -16.481 24.671 1.00 78.56 80 TYR A C 1
ATOM 677 O O . TYR A 1 80 ? 24.331 -17.297 24.819 1.00 78.56 80 TYR A O 1
ATOM 685 N N . LEU A 1 81 ? 23.546 -15.208 25.059 1.00 80.12 81 LEU A N 1
ATOM 686 C CA . LEU A 1 81 ? 24.764 -14.661 25.658 1.00 80.12 81 LEU A CA 1
ATOM 687 C C . LEU A 1 81 ? 25.130 -15.385 26.957 1.00 80.12 81 LEU A C 1
ATOM 689 O O . LEU A 1 81 ? 26.272 -15.797 27.105 1.00 80.12 81 LEU A O 1
ATOM 693 N N . CYS A 1 82 ? 24.173 -15.633 27.855 1.00 80.38 82 CYS A N 1
ATOM 694 C CA . CYS A 1 82 ? 24.425 -16.413 29.069 1.00 80.38 82 CYS A CA 1
ATOM 695 C C . CYS A 1 82 ? 24.814 -17.871 28.776 1.00 80.38 82 CYS A C 1
ATOM 697 O O . CYS A 1 82 ? 25.570 -18.450 29.551 1.00 80.38 82 CYS A O 1
ATOM 699 N N . SER A 1 83 ? 24.307 -18.472 27.692 1.00 79.00 83 SER A N 1
ATOM 700 C CA . SER A 1 83 ? 24.698 -19.829 27.279 1.00 79.00 83 SER A CA 1
ATOM 701 C C . SER A 1 83 ? 26.077 -19.889 26.616 1.00 79.00 83 SER A C 1
ATOM 703 O O . SER A 1 83 ? 26.779 -20.879 26.781 1.00 79.00 83 SER A O 1
ATOM 705 N N . ALA A 1 84 ? 26.474 -18.836 25.896 1.00 77.06 84 ALA A N 1
ATOM 706 C CA . ALA A 1 84 ? 27.726 -18.779 25.145 1.00 77.06 84 ALA A CA 1
ATOM 707 C C . ALA A 1 84 ? 28.903 -18.239 25.974 1.00 77.06 84 ALA A C 1
ATOM 709 O O . ALA A 1 84 ? 30.040 -18.636 25.747 1.00 77.06 84 ALA A O 1
ATOM 710 N N . LEU A 1 85 ? 28.636 -17.331 26.917 1.00 78.50 85 LEU A N 1
ATOM 711 C CA . LEU A 1 85 ? 29.649 -16.614 27.700 1.00 78.50 85 LEU A CA 1
ATOM 712 C C . LEU A 1 85 ? 29.635 -16.983 29.193 1.00 78.50 85 LEU A C 1
ATOM 714 O O . LEU A 1 85 ? 30.464 -16.483 29.947 1.00 78.50 85 LEU A O 1
ATOM 718 N N . GLY A 1 86 ? 28.708 -17.844 29.630 1.00 71.56 86 GLY A N 1
ATOM 719 C CA . GLY A 1 86 ? 28.435 -18.072 31.051 1.00 71.56 86 GLY A CA 1
ATOM 720 C C . GLY A 1 86 ? 27.678 -16.895 31.683 1.00 71.56 86 GLY A C 1
ATOM 721 O O . GLY A 1 86 ? 27.672 -15.775 31.168 1.00 71.56 86 GLY A O 1
ATOM 722 N N . LYS A 1 87 ? 26.962 -17.135 32.789 1.00 69.88 87 LYS A N 1
ATOM 723 C CA . LYS A 1 87 ? 26.261 -16.050 33.497 1.00 69.88 87 LYS A CA 1
ATOM 724 C C . LYS A 1 87 ? 27.291 -15.142 34.184 1.00 69.88 87 LYS A C 1
ATOM 726 O O . LYS A 1 87 ? 28.177 -15.679 34.843 1.00 69.88 87 LYS A O 1
ATOM 731 N N . PRO A 1 88 ? 27.169 -13.805 34.092 1.00 61.22 88 PRO A N 1
ATOM 732 C CA . PRO A 1 88 ? 27.997 -12.922 34.901 1.00 61.22 88 PRO A CA 1
ATOM 733 C C . PRO A 1 88 ? 27.656 -13.130 36.381 1.00 61.22 88 PRO A C 1
ATOM 735 O O . PRO A 1 88 ? 26.477 -13.136 36.750 1.00 61.22 88 PRO A O 1
ATOM 738 N N . ASP A 1 89 ? 28.688 -13.320 37.203 1.00 59.84 89 ASP A N 1
ATOM 739 C CA . ASP A 1 89 ? 28.555 -13.412 38.655 1.00 59.84 89 ASP A CA 1
ATOM 740 C C . ASP A 1 89 ? 27.904 -12.134 39.188 1.00 59.84 89 ASP A C 1
ATOM 742 O O . ASP A 1 89 ? 28.341 -11.017 38.888 1.00 59.84 89 ASP A O 1
ATOM 746 N N . LYS A 1 90 ? 26.834 -12.293 39.971 1.00 52.97 90 LYS A N 1
ATOM 747 C CA . LYS A 1 90 ? 26.248 -11.179 40.716 1.00 52.97 90 LYS A CA 1
ATOM 748 C C . LYS A 1 90 ? 27.216 -10.842 41.844 1.00 52.97 90 LYS A C 1
ATOM 750 O O . LYS A 1 90 ? 27.248 -11.558 42.835 1.00 52.97 90 LYS A O 1
ATOM 755 N N . LYS A 1 91 ? 28.011 -9.785 41.681 1.00 47.75 91 LYS A N 1
ATOM 756 C CA . LYS A 1 91 ? 28.665 -9.147 42.826 1.00 47.75 91 LYS A CA 1
ATOM 757 C C . LYS A 1 91 ? 27.626 -8.339 43.601 1.00 47.75 91 LYS A C 1
ATOM 759 O O . LYS A 1 91 ? 26.840 -7.622 42.977 1.00 47.75 91 LYS A O 1
ATOM 764 N N . ASP A 1 92 ? 27.642 -8.558 44.912 1.00 46.94 92 ASP A N 1
ATOM 765 C CA . ASP A 1 92 ? 26.849 -7.900 45.956 1.00 46.94 92 ASP A CA 1
ATOM 766 C C . ASP A 1 92 ? 26.929 -6.367 45.912 1.00 46.94 92 ASP A C 1
ATOM 768 O O . ASP A 1 92 ? 28.011 -5.833 45.560 1.00 46.94 92 ASP A O 1
#

Foldseek 3Di:
DDPVVCVVPDDPVNVVVVVVVCVVPPDDDQVVLLVVLQVVQVVCQVPADPPGDRGDSVNRHDDPPPPPPCVPDVVSVVVVCCVVVNDPDDDD

Secondary structure (DSSP, 8-state):
--HHHHHHHS-HHHHHHHHHHHHHS--SHHHHHHHHHHHHHHHHHHS--TTSPPPPGGGGS--------TTS-HHHHHHHHHHHH-PPP---

Radius of gyration: 24.35 Å; Cα contacts (8 Å, |Δi|>4): 38; chains: 1; bounding box: 50×28×70 Å